Protein AF-A0A7J3J2N7-F1 (afdb_monomer)

Sequence (38 aa):
IVNMIGENVVNKAIEKGYVHPEAVIRIEGIPHAQIVKI

Secondary structure (DSSP, 8-state):
-EEEESHHHHHHHHHTTSS-GGG-EEETTEEEEEE---

Solvent-accessible surface area (backbone atoms only — not comparable to full-atom values): 2379 Å² total; per-residue (Å²): 114,49,81,38,71,32,64,74,58,42,52,53,31,35,77,71,67,77,39,60,78,89,66,51,45,67,58,98,81,40,40,34,40,74,48,80,74,132

Foldseek 3Di:
DDKDKADPGVVVCCVVVVDPPVQWDADVNITIHDDDDD

pLDDT: mean 97.57, std 2.25, range [86.5, 98.75]

Mean predicted aligned error: 1.81 Å

Nearest PDB structures (foldseek):
  2qya-assembly2_D  TM=8.223E-01  e=1.956E-01  Methanopyrus kandleri AV19

Radius of gyration: 9.21 Å; Cα contacts (8 Å, |Δi|>4): 50; chains: 1; bounding box: 19×24×20 Å

Structure (mmCIF, N/CA/C/O backbone):
data_AF-A0A7J3J2N7-F1
#
_entry.id   AF-A0A7J3J2N7-F1
#
loop_
_atom_site.group_PDB
_atom_site.id
_atom_site.type_symbol
_atom_site.label_atom_id
_atom_site.label_alt_id
_atom_site.label_comp_id
_atom_site.label_asym_id
_atom_site.label_entity_id
_atom_site.label_seq_id
_atom_site.pdbx_PDB_ins_code
_atom_site.Cartn_x
_atom_site.Cartn_y
_atom_site.Cartn_z
_atom_site.occupancy
_atom_site.B_iso_or_equiv
_atom_site.auth_seq_id
_atom_site.auth_comp_id
_atom_site.auth_asym_id
_atom_site.auth_atom_id
_atom_site.pdbx_PDB_model_num
ATOM 1 N N . ILE A 1 1 ? -10.096 -8.171 -2.161 1.00 93.62 1 ILE A N 1
ATOM 2 C CA . ILE A 1 1 ? -8.725 -7.798 -2.586 1.00 93.62 1 ILE A CA 1
ATOM 3 C C . ILE A 1 1 ? -8.754 -6.319 -2.942 1.00 93.62 1 ILE A C 1
ATOM 5 O O . ILE A 1 1 ? -9.708 -5.906 -3.592 1.00 93.62 1 ILE A O 1
ATOM 9 N N . VAL A 1 2 ? -7.783 -5.532 -2.482 1.00 97.12 2 VAL A N 1
ATOM 10 C CA . VAL A 1 2 ? -7.656 -4.098 -2.796 1.00 97.12 2 VAL A CA 1
ATOM 11 C C . VAL A 1 2 ? -6.240 -3.837 -3.292 1.00 97.12 2 VAL A C 1
ATOM 13 O O . VAL A 1 2 ? -5.296 -4.214 -2.605 1.00 97.12 2 VAL A O 1
ATOM 16 N N . ASN A 1 3 ? -6.111 -3.172 -4.440 1.00 97.56 3 ASN A N 1
ATOM 17 C CA . ASN A 1 3 ? -4.841 -2.720 -5.007 1.00 97.56 3 ASN A CA 1
ATOM 18 C C . ASN A 1 3 ? -4.799 -1.196 -4.986 1.00 97.56 3 ASN A C 1
ATOM 20 O O . ASN A 1 3 ? -5.744 -0.547 -5.432 1.00 97.56 3 ASN A O 1
ATOM 24 N N . MET A 1 4 ? -3.719 -0.634 -4.459 1.00 98.12 4 MET A N 1
ATOM 25 C CA . MET A 1 4 ? -3.533 0.807 -4.313 1.00 98.12 4 MET A CA 1
ATOM 26 C C . MET A 1 4 ? -2.190 1.201 -4.907 1.00 98.12 4 MET A C 1
ATOM 28 O O . MET A 1 4 ? -1.172 0.582 -4.603 1.00 98.12 4 MET A O 1
ATOM 32 N N . ILE A 1 5 ? -2.209 2.224 -5.759 1.00 98.56 5 ILE A N 1
ATOM 33 C CA . ILE A 1 5 ? -1.049 2.711 -6.505 1.00 98.56 5 ILE A CA 1
ATOM 34 C C . ILE A 1 5 ? -1.051 4.235 -6.422 1.00 98.56 5 ILE A C 1
ATOM 36 O O . ILE A 1 5 ? -2.060 4.873 -6.729 1.00 98.56 5 ILE A O 1
ATOM 40 N N . GLY A 1 6 ? 0.077 4.815 -6.026 1.00 98.69 6 GLY A N 1
ATOM 41 C CA . GLY A 1 6 ? 0.270 6.261 -5.951 1.00 98.69 6 GLY A CA 1
ATOM 42 C C . GLY A 1 6 ? 0.238 6.823 -4.531 1.00 98.69 6 GLY A C 1
ATOM 43 O O . GLY A 1 6 ? -0.382 6.276 -3.619 1.00 98.69 6 GLY A O 1
ATOM 44 N N . GLU A 1 7 ? 0.932 7.949 -4.359 1.00 98.56 7 GLU A N 1
ATOM 45 C CA . GLU A 1 7 ? 1.226 8.564 -3.058 1.00 98.56 7 GLU A CA 1
ATOM 46 C C . GLU A 1 7 ? -0.044 8.835 -2.236 1.00 98.56 7 GLU 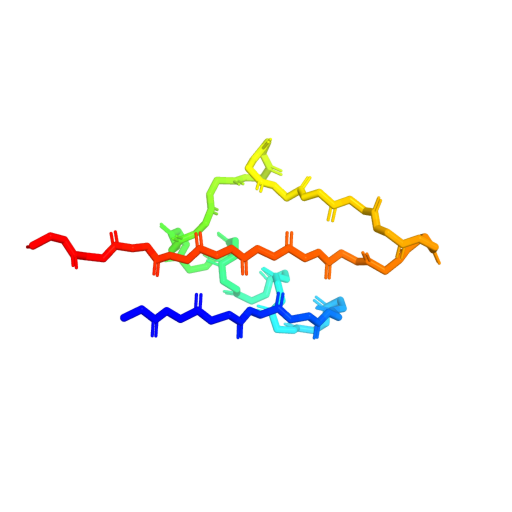A C 1
ATOM 48 O O . GLU A 1 7 ? -0.151 8.389 -1.098 1.00 98.56 7 GLU A O 1
ATOM 53 N N . ASN A 1 8 ? -1.054 9.490 -2.818 1.00 98.62 8 ASN A N 1
ATOM 54 C CA . ASN A 1 8 ? -2.248 9.901 -2.069 1.00 98.62 8 ASN A CA 1
ATOM 55 C C . ASN A 1 8 ? -3.016 8.717 -1.465 1.00 98.62 8 ASN A C 1
ATOM 57 O O . ASN A 1 8 ? -3.422 8.765 -0.305 1.00 98.62 8 ASN A O 1
ATOM 61 N N . VAL A 1 9 ? -3.234 7.653 -2.242 1.00 98.62 9 VAL A N 1
ATOM 62 C CA . VAL A 1 9 ? -4.047 6.513 -1.799 1.00 98.62 9 VAL A CA 1
ATOM 63 C C . VAL A 1 9 ? -3.275 5.613 -0.837 1.00 98.62 9 VAL A C 1
ATOM 65 O O . VAL A 1 9 ? -3.832 5.196 0.179 1.00 98.62 9 VAL A O 1
ATOM 68 N N . VAL A 1 10 ? -1.988 5.366 -1.107 1.00 98.62 10 VAL A N 1
ATO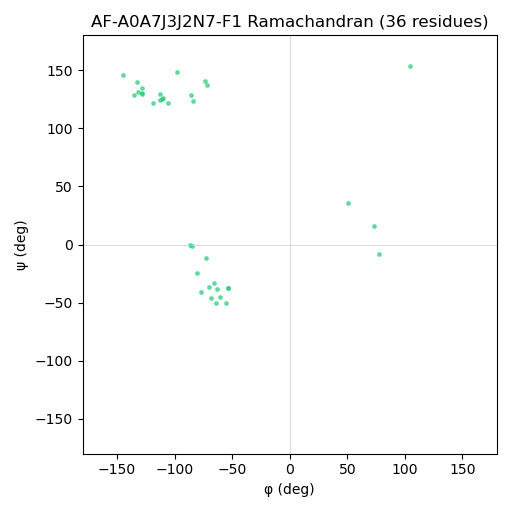M 69 C CA . VAL A 1 10 ? -1.147 4.528 -0.244 1.00 98.62 10 VAL A CA 1
ATOM 70 C C . VAL A 1 10 ? -0.904 5.222 1.096 1.00 98.62 10 VAL A C 1
ATOM 72 O O . VAL A 1 10 ? -1.137 4.610 2.137 1.00 98.62 10 VAL A O 1
ATOM 75 N N . ASN A 1 11 ? -0.559 6.513 1.099 1.00 98.50 11 ASN A N 1
ATOM 76 C CA . ASN A 1 11 ? -0.340 7.259 2.342 1.00 98.50 11 ASN A CA 1
ATOM 77 C C . ASN A 1 11 ? -1.626 7.347 3.174 1.00 98.50 11 ASN A C 1
ATOM 79 O O . ASN A 1 11 ? -1.587 7.138 4.386 1.00 98.50 11 ASN A O 1
ATOM 83 N N . LYS A 1 12 ? -2.796 7.525 2.537 1.00 98.62 12 LYS A N 1
ATOM 84 C CA . LYS A 1 12 ? -4.072 7.526 3.267 1.00 98.62 12 LYS A CA 1
ATOM 85 C C . LYS A 1 12 ? -4.410 6.169 3.884 1.00 98.62 12 LYS A C 1
ATOM 87 O O . LYS A 1 12 ? -5.029 6.119 4.948 1.00 98.62 12 LYS A O 1
ATOM 92 N N . ALA A 1 13 ? -4.023 5.074 3.232 1.00 98.31 13 ALA A N 1
ATOM 93 C CA . ALA A 1 13 ? -4.198 3.730 3.770 1.00 98.31 13 ALA A CA 1
ATOM 94 C C . ALA A 1 13 ? -3.266 3.459 4.961 1.00 98.31 13 ALA A C 1
ATOM 96 O O . ALA A 1 13 ? -3.699 2.824 5.924 1.00 98.31 13 ALA A O 1
ATOM 97 N N . ILE A 1 14 ? -2.038 3.985 4.929 1.00 98.50 14 ILE A N 1
ATOM 98 C CA . ILE A 1 14 ? -1.104 3.944 6.063 1.00 98.50 14 ILE A CA 1
ATOM 99 C C . ILE A 1 14 ? -1.651 4.750 7.244 1.00 98.50 14 ILE A C 1
ATOM 101 O O . ILE A 1 14 ? -1.758 4.216 8.344 1.00 98.50 14 ILE A O 1
ATOM 105 N N . GLU A 1 15 ? -2.071 6.000 7.018 1.00 98.62 15 GLU A N 1
ATOM 106 C CA . GLU A 1 15 ? -2.653 6.872 8.055 1.00 98.62 15 GLU A CA 1
ATOM 107 C C . GLU A 1 15 ? -3.832 6.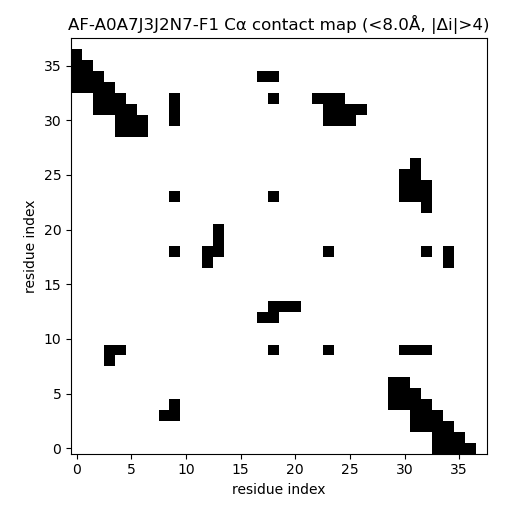216 8.782 1.00 98.62 15 GLU A C 1
ATOM 109 O O . GLU A 1 15 ? -4.011 6.391 9.985 1.00 98.62 15 GLU A O 1
ATOM 114 N N . LYS A 1 16 ? -4.656 5.462 8.046 1.00 98.19 16 LYS A N 1
ATOM 115 C CA . LYS A 1 16 ? -5.823 4.762 8.593 1.00 98.19 16 LYS A CA 1
ATOM 116 C C . LYS A 1 16 ? -5.505 3.389 9.194 1.00 98.19 16 LYS A C 1
ATOM 118 O O . LYS A 1 16 ? -6.422 2.731 9.679 1.00 98.19 16 LYS A O 1
ATOM 123 N N . GLY A 1 17 ? -4.248 2.946 9.152 1.00 97.94 17 GLY A N 1
ATOM 124 C CA . GLY A 1 17 ? -3.820 1.645 9.670 1.00 97.94 17 GLY A CA 1
ATOM 125 C C . GLY A 1 17 ? -4.253 0.449 8.817 1.00 97.94 17 GLY A C 1
ATOM 126 O O . GLY A 1 17 ? -4.227 -0.682 9.292 1.00 97.94 17 GLY A O 1
ATOM 127 N N . TYR A 1 18 ? -4.662 0.671 7.564 1.00 97.81 18 TYR A N 1
ATOM 128 C CA . TYR A 1 18 ? -5.030 -0.409 6.641 1.00 97.81 18 TYR A CA 1
ATOM 129 C C . TYR A 1 18 ? -3.811 -1.072 5.988 1.00 97.81 18 TYR A C 1
ATOM 131 O O . TYR A 1 18 ? -3.899 -2.218 5.554 1.00 97.81 18 TYR A O 1
ATOM 13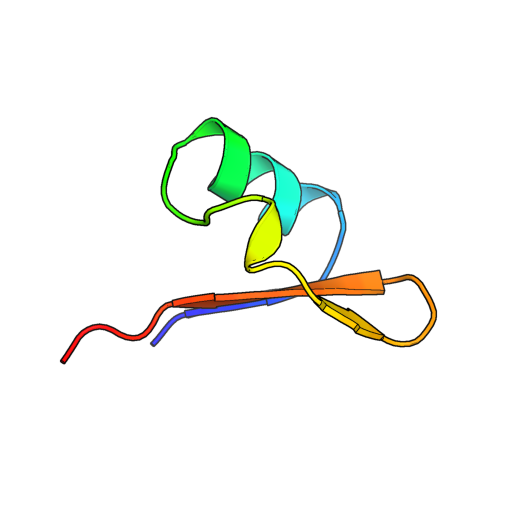9 N N . VAL A 1 19 ? -2.687 -0.354 5.902 1.00 98.25 19 VAL A N 1
ATOM 140 C CA . VAL A 1 19 ? -1.415 -0.829 5.340 1.00 98.25 19 VAL A CA 1
ATOM 141 C 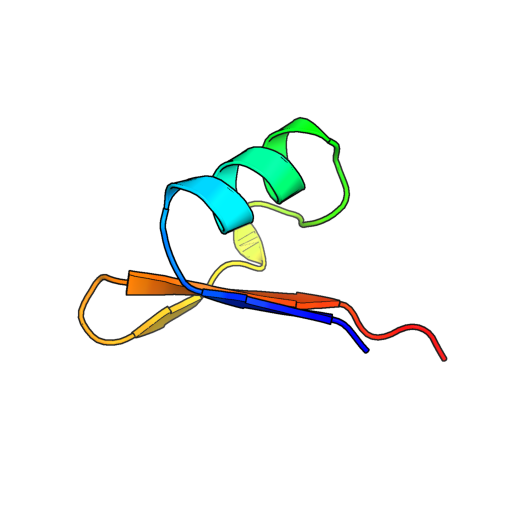C . VAL A 1 19 ? -0.290 -0.475 6.306 1.00 98.25 19 VAL A C 1
ATOM 143 O O . VAL A 1 19 ? -0.191 0.666 6.747 1.00 98.25 19 VAL A O 1
ATOM 146 N N . HIS A 1 20 ? 0.576 -1.438 6.623 1.00 98.06 20 HIS A N 1
ATOM 147 C CA . HIS A 1 20 ? 1.804 -1.156 7.366 1.00 98.06 20 HIS A CA 1
ATOM 148 C C . H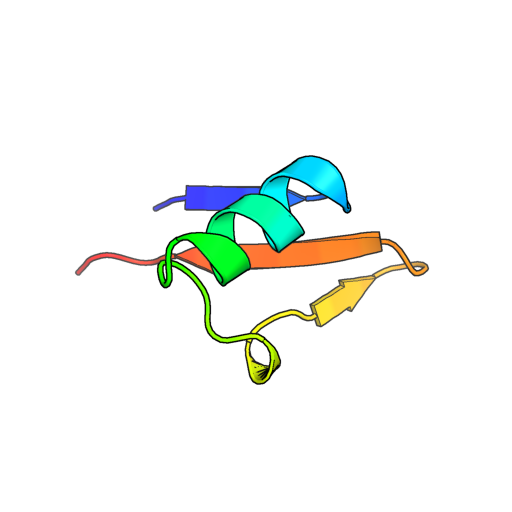IS A 1 20 ? 2.800 -0.410 6.455 1.00 98.06 20 HIS A C 1
ATOM 150 O O . HIS A 1 20 ? 2.957 -0.834 5.310 1.00 98.06 20 HIS A O 1
ATOM 156 N N . PRO A 1 21 ? 3.508 0.643 6.912 1.00 97.75 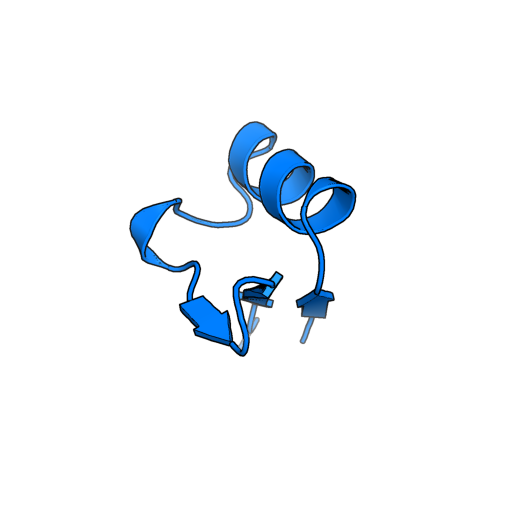21 PRO A N 1
ATOM 157 C CA . PRO A 1 21 ? 4.455 1.380 6.066 1.00 97.75 21 PRO A CA 1
ATOM 158 C C . PRO A 1 21 ? 5.507 0.484 5.395 1.00 97.75 21 PRO A C 1
ATOM 160 O O . PRO A 1 21 ? 5.833 0.680 4.229 1.00 97.75 21 PRO A O 1
ATOM 163 N N . GLU A 1 22 ? 5.989 -0.543 6.102 1.00 98.06 22 GLU A N 1
ATOM 164 C CA . GLU A 1 22 ? 6.974 -1.502 5.570 1.00 98.06 22 GLU A CA 1
ATOM 165 C C . GLU A 1 22 ? 6.394 -2.475 4.529 1.00 98.06 22 GLU A C 1
ATOM 167 O O . GLU A 1 22 ? 7.144 -3.162 3.845 1.00 98.06 22 GLU A O 1
ATOM 172 N N . ALA A 1 23 ? 5.066 -2.537 4.383 1.00 97.38 23 ALA A N 1
ATOM 173 C CA . ALA A 1 23 ? 4.402 -3.347 3.361 1.00 97.38 23 ALA A CA 1
ATOM 174 C C . ALA A 1 23 ? 4.252 -2.610 2.014 1.00 97.38 23 ALA A C 1
ATOM 176 O O . ALA A 1 23 ? 3.703 -3.174 1.064 1.00 97.38 23 ALA A O 1
ATOM 177 N N . VAL A 1 24 ? 4.709 -1.356 1.917 1.00 98.44 24 VAL A N 1
ATOM 178 C CA . VAL A 1 24 ? 4.683 -0.573 0.677 1.00 98.44 24 VAL A CA 1
ATOM 179 C C . VAL A 1 24 ? 5.902 -0.899 -0.169 1.00 98.44 24 VAL A C 1
ATOM 181 O O . VAL A 1 24 ? 7.040 -0.684 0.245 1.00 98.44 24 VAL A O 1
ATOM 184 N N . ILE A 1 25 ? 5.664 -1.336 -1.400 1.00 98.56 25 ILE A N 1
ATOM 185 C CA . ILE A 1 25 ? 6.720 -1.495 -2.403 1.00 98.56 25 ILE A CA 1
ATOM 186 C C . ILE A 1 25 ? 6.733 -0.274 -3.324 1.00 98.56 25 ILE A C 1
ATOM 188 O O . ILE A 1 25 ? 5.689 0.320 -3.588 1.00 98.56 25 ILE A O 1
ATOM 192 N N . ARG A 1 26 ? 7.903 0.115 -3.837 1.00 98.31 26 ARG A N 1
ATOM 193 C CA . ARG A 1 26 ? 8.019 1.172 -4.853 1.00 98.31 26 ARG A CA 1
ATOM 194 C C . ARG A 1 26 ? 8.421 0.566 -6.192 1.00 98.31 26 ARG A C 1
ATOM 196 O O . ARG A 1 26 ? 9.437 -0.115 -6.274 1.00 98.31 26 ARG A O 1
ATOM 203 N N . ILE A 1 27 ? 7.638 0.844 -7.230 1.00 98.06 27 ILE A N 1
ATOM 204 C CA . ILE A 1 27 ? 7.909 0.443 -8.617 1.00 98.06 27 ILE A CA 1
ATOM 205 C C . ILE A 1 27 ? 8.031 1.729 -9.424 1.00 98.06 27 ILE A C 1
ATOM 207 O O . ILE A 1 27 ? 7.126 2.557 -9.376 1.00 98.06 27 ILE A O 1
ATOM 211 N N . GLU A 1 28 ? 9.174 1.934 -10.083 1.00 98.06 28 GLU A N 1
ATOM 212 C CA . GLU A 1 28 ? 9.507 3.202 -10.763 1.00 98.06 28 GLU A CA 1
ATOM 213 C C . GLU A 1 28 ? 9.318 4.436 -9.858 1.00 98.06 28 GLU A C 1
ATOM 215 O O . GLU A 1 28 ? 8.868 5.498 -10.274 1.00 98.06 28 GLU A O 1
ATOM 220 N N . GLY A 1 29 ? 9.619 4.281 -8.565 1.00 97.94 29 GLY A N 1
ATOM 221 C CA . GLY A 1 29 ? 9.429 5.327 -7.560 1.00 97.94 29 GLY A CA 1
ATOM 222 C C . GLY A 1 29 ? 7.982 5.519 -7.097 1.00 97.94 29 GLY A C 1
ATOM 223 O O . GLY A 1 29 ? 7.777 6.204 -6.102 1.00 97.94 29 GLY A O 1
ATOM 224 N N . ILE A 1 30 ? 6.991 4.880 -7.719 1.00 98.56 30 ILE A N 1
ATOM 225 C CA . ILE A 1 30 ? 5.578 4.981 -7.340 1.00 98.56 30 ILE A CA 1
ATOM 226 C C . ILE A 1 30 ? 5.257 3.962 -6.236 1.00 98.56 30 ILE A C 1
ATOM 228 O O . ILE A 1 30 ? 5.559 2.776 -6.400 1.00 98.56 30 ILE A O 1
ATOM 232 N N . PRO A 1 31 ? 4.641 4.364 -5.109 1.00 98.69 31 PRO A N 1
ATOM 233 C CA . PRO A 1 31 ? 4.287 3.436 -4.042 1.00 98.69 31 PRO A CA 1
ATOM 234 C C . PRO A 1 31 ? 3.092 2.565 -4.436 1.00 98.69 31 PRO A C 1
ATOM 236 O O . PRO A 1 31 ? 2.127 3.035 -5.042 1.00 98.69 31 PRO A O 1
ATOM 239 N N . HIS A 1 32 ? 3.160 1.296 -4.057 1.00 98.75 32 HIS A N 1
ATOM 240 C CA . HIS A 1 32 ? 2.155 0.275 -4.298 1.00 98.75 32 HIS A CA 1
ATOM 241 C C . HIS A 1 32 ? 1.888 -0.491 -3.002 1.00 98.75 32 HIS A C 1
ATOM 243 O O . HIS A 1 32 ? 2.815 -0.820 -2.258 1.00 98.75 32 HIS A O 1
ATOM 249 N N . ALA A 1 33 ? 0.622 -0.811 -2.754 1.00 98.44 33 ALA A N 1
ATOM 250 C CA . ALA A 1 33 ? 0.204 -1.658 -1.645 1.00 98.44 33 ALA A CA 1
ATOM 251 C C . ALA A 1 33 ? -0.991 -2.529 -2.049 1.00 98.44 33 ALA A C 1
ATOM 253 O O . ALA A 1 33 ? -1.862 -2.101 -2.811 1.00 98.44 33 ALA A O 1
ATOM 254 N N . GLN A 1 34 ? -1.049 -3.744 -1.503 1.00 98.19 34 GLN A N 1
ATOM 255 C CA . GLN A 1 34 ? -2.146 -4.686 -1.715 1.00 98.19 34 GLN A CA 1
ATOM 256 C C . GLN A 1 34 ? -2.669 -5.196 -0.370 1.00 98.19 34 GLN A C 1
ATOM 258 O O . GLN A 1 34 ? -1.891 -5.598 0.491 1.00 98.19 34 GLN A O 1
ATOM 263 N N . ILE A 1 35 ? -3.994 -5.227 -0.213 1.00 96.88 35 ILE A N 1
ATOM 264 C CA . ILE A 1 35 ? -4.670 -5.845 0.934 1.00 96.8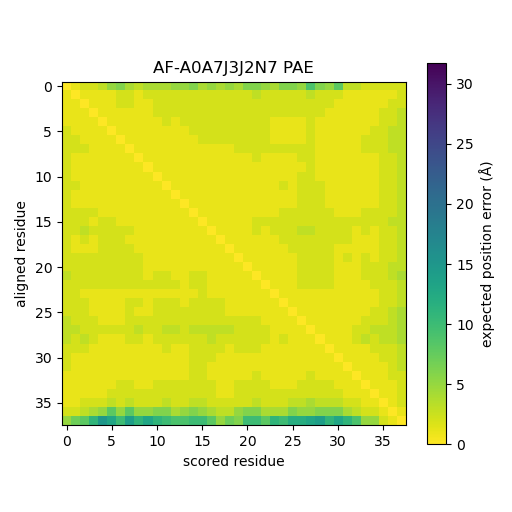8 35 ILE A CA 1
ATOM 265 C C . ILE A 1 35 ? -5.437 -7.073 0.444 1.00 96.88 35 ILE A C 1
ATOM 267 O O . ILE A 1 35 ? -6.307 -6.985 -0.434 1.00 96.88 35 ILE A O 1
ATOM 271 N N . VAL A 1 36 ? -5.150 -8.223 1.049 1.00 96.25 36 VAL A N 1
ATOM 272 C CA . VAL A 1 36 ? -5.863 -9.480 0.811 1.00 96.25 36 VAL A CA 1
ATOM 273 C C . VAL A 1 36 ? -6.659 -9.816 2.065 1.00 96.25 36 VAL A C 1
ATOM 275 O O . VAL A 1 36 ? -6.108 -9.874 3.158 1.00 96.25 36 VAL A O 1
ATOM 278 N N . LYS A 1 37 ? -7.966 -10.023 1.903 1.00 91.94 37 LYS A N 1
ATOM 279 C CA . LYS A 1 37 ? -8.817 -10.626 2.929 1.00 91.94 37 LYS A CA 1
ATOM 280 C C . LYS A 1 37 ? -9.116 -12.043 2.459 1.00 91.94 37 LYS A C 1
ATOM 282 O O . LYS A 1 37 ? -9.603 -12.188 1.337 1.00 91.94 37 LYS A O 1
ATOM 287 N N . ILE A 1 38 ? -8.746 -13.021 3.281 1.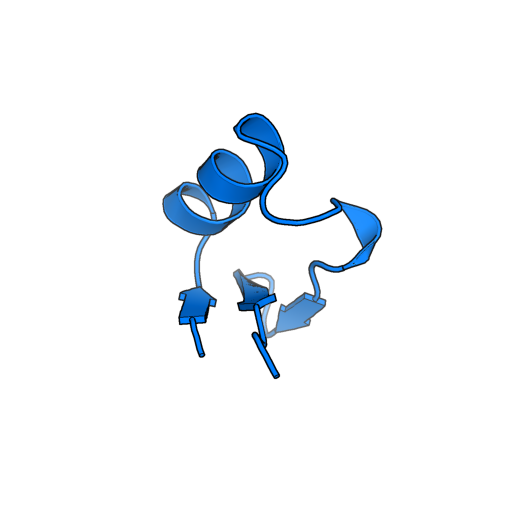00 86.50 38 ILE A N 1
ATOM 288 C CA . ILE A 1 38 ? -9.063 -14.441 3.096 1.00 86.50 38 ILE A CA 1
ATOM 289 C C . ILE A 1 38 ? -10.484 -14.685 3.604 1.00 86.50 38 ILE A C 1
ATOM 291 O O . ILE A 1 38 ? -10.850 -14.050 4.623 1.00 86.50 38 ILE A O 1
#